Protein AF-A0A354FVE4-F1 (afdb_monomer_lite)

Sequence (111 aa):
MFHRWGSIIALLPITVIIFSGIVLQLKKVSSYVQPPTQSGSGTEPAIDFDRILEVARTVPEAEIETWEDVDRLDVRPGKGVVKVRCKNRYEVQIDAETAEILQVAFRRSDL

Secondary structure (DSSP, 8-state):
-HHHHHHHHHHHHHHHHHHHHHHHHHHHH-TTTSPPPPP-S-SS----HHHHHHHHHT-GGGT-SSGGGEEEEEEEGGGTEEEEEETTSEEEEEETTT--EEEEEE--TT-

Structure (mmCIF, N/CA/C/O backbone):
data_AF-A0A354FVE4-F1
#
_entry.id   AF-A0A354FVE4-F1
#
loop_
_atom_site.group_PDB
_atom_site.id
_atom_site.type_symbol
_atom_site.label_atom_id
_atom_site.label_alt_id
_atom_site.label_comp_id
_atom_site.label_asym_id
_atom_site.label_entity_id
_atom_site.label_seq_id
_atom_site.pdbx_PDB_ins_code
_atom_site.Cartn_x
_atom_site.Cartn_y
_atom_site.Cartn_z
_atom_site.occupancy
_atom_site.B_iso_or_equiv
_atom_site.auth_seq_id
_atom_site.auth_comp_id
_atom_site.auth_asym_id
_atom_site.auth_atom_id
_atom_site.pdbx_PDB_model_num
ATOM 1 N N . MET A 1 1 ? 35.153 -7.761 -42.226 1.00 61.59 1 MET A N 1
ATOM 2 C CA . MET A 1 1 ? 35.263 -6.497 -41.456 1.00 61.59 1 MET A CA 1
ATOM 3 C C . MET A 1 1 ? 33.892 -5.919 -41.089 1.00 61.59 1 MET A C 1
ATOM 5 O O . MET A 1 1 ? 33.680 -5.653 -39.915 1.00 61.59 1 MET A O 1
ATOM 9 N N . PHE A 1 2 ? 32.943 -5.835 -42.033 1.00 69.62 2 PHE A N 1
ATOM 10 C CA . PHE A 1 2 ? 31.561 -5.367 -41.807 1.00 69.62 2 PHE A CA 1
ATOM 11 C C . PHE A 1 2 ? 30.786 -6.103 -40.699 1.00 69.62 2 PHE A C 1
ATOM 13 O O . PHE A 1 2 ? 30.093 -5.458 -39.921 1.00 69.62 2 PHE A O 1
ATOM 20 N N . HIS A 1 3 ? 30.977 -7.421 -40.547 1.00 71.56 3 HIS A N 1
ATOM 21 C CA . HIS A 1 3 ? 30.387 -8.192 -39.442 1.00 71.56 3 HIS A CA 1
ATOM 22 C C . HIS A 1 3 ? 30.749 -7.611 -38.068 1.00 71.56 3 HIS A C 1
ATOM 24 O O . HIS A 1 3 ? 29.875 -7.482 -37.221 1.00 71.56 3 HIS A O 1
ATOM 30 N N . ARG A 1 4 ? 32.018 -7.261 -37.813 1.00 78.12 4 ARG A N 1
ATOM 31 C CA . ARG A 1 4 ? 32.455 -6.806 -36.479 1.00 78.12 4 ARG A CA 1
ATOM 32 C C . ARG A 1 4 ? 31.762 -5.507 -36.071 1.00 78.12 4 ARG A C 1
ATOM 34 O O . ARG A 1 4 ? 31.316 -5.379 -34.939 1.00 78.12 4 ARG A O 1
ATOM 41 N N . TRP A 1 5 ? 31.626 -4.584 -37.017 1.00 83.19 5 TRP A N 1
ATOM 42 C CA . TRP A 1 5 ? 30.950 -3.307 -36.805 1.00 83.19 5 TRP A CA 1
ATOM 43 C C . TRP A 1 5 ? 29.430 -3.470 -36.696 1.00 83.19 5 TRP A C 1
ATOM 45 O O . TRP A 1 5 ? 28.827 -2.882 -35.803 1.00 83.19 5 TRP A O 1
ATOM 55 N N . GLY A 1 6 ? 28.824 -4.338 -37.515 1.00 83.50 6 GLY A N 1
ATOM 56 C CA . GLY A 1 6 ? 27.405 -4.687 -37.395 1.00 83.50 6 GLY A CA 1
ATOM 57 C C . GLY A 1 6 ? 27.063 -5.319 -36.041 1.00 83.50 6 GLY A C 1
ATOM 58 O O . GLY A 1 6 ? 26.055 -4.967 -35.436 1.00 83.50 6 GLY A O 1
ATOM 59 N N . SER A 1 7 ? 27.940 -6.180 -35.512 1.00 84.38 7 SER A N 1
ATOM 60 C CA . SER A 1 7 ? 27.775 -6.772 -34.179 1.00 84.38 7 SER A CA 1
ATOM 61 C C . SER A 1 7 ? 27.847 -5.733 -33.059 1.00 84.38 7 SER A C 1
ATOM 63 O O . SER A 1 7 ? 27.052 -5.807 -32.131 1.00 84.38 7 SER A O 1
ATOM 65 N N . ILE A 1 8 ? 28.751 -4.749 -33.141 1.00 85.31 8 ILE A N 1
ATOM 66 C CA . ILE A 1 8 ? 28.859 -3.676 -32.135 1.00 85.31 8 ILE A CA 1
ATOM 67 C C . ILE A 1 8 ? 27.607 -2.787 -32.147 1.00 85.31 8 ILE A C 1
ATOM 69 O O . ILE A 1 8 ? 27.070 -2.469 -31.087 1.00 85.31 8 ILE A O 1
ATOM 73 N N . ILE A 1 9 ? 27.103 -2.438 -33.336 1.00 89.44 9 ILE A N 1
ATOM 74 C CA . ILE A 1 9 ? 25.875 -1.642 -33.488 1.00 89.44 9 ILE A CA 1
ATOM 75 C C . ILE A 1 9 ? 24.661 -2.395 -32.933 1.00 89.44 9 ILE A C 1
ATOM 77 O O . ILE A 1 9 ? 23.833 -1.786 -32.266 1.00 89.44 9 ILE A O 1
ATOM 81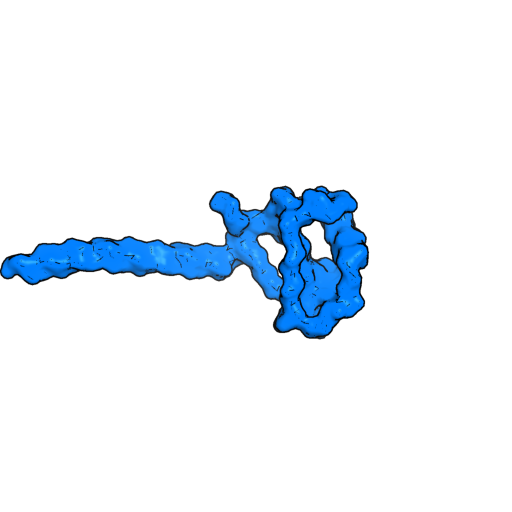 N N . ALA A 1 10 ? 24.567 -3.710 -33.157 1.00 88.69 10 ALA A N 1
ATOM 82 C CA . ALA A 1 10 ? 23.491 -4.537 -32.609 1.00 88.69 10 ALA A CA 1
ATOM 83 C C . ALA A 1 10 ? 23.615 -4.767 -31.089 1.00 88.69 10 ALA A C 1
ATOM 85 O O . ALA A 1 10 ? 22.604 -4.874 -30.398 1.00 88.69 10 ALA A O 1
ATOM 86 N N . LEU A 1 11 ? 24.837 -4.814 -30.548 1.00 93.06 11 LEU A N 1
ATOM 87 C CA . LEU A 1 11 ? 25.086 -5.026 -29.120 1.00 93.06 11 LEU A CA 1
ATOM 88 C C . LEU A 1 11 ? 24.625 -3.841 -28.266 1.00 93.06 11 LEU A C 1
ATOM 90 O O . LEU A 1 11 ? 24.133 -4.039 -27.156 1.00 93.06 11 LEU A O 1
ATOM 94 N N . LEU A 1 12 ? 24.767 -2.615 -28.768 1.00 92.31 12 LEU A N 1
ATOM 95 C CA . LEU A 1 12 ? 24.416 -1.400 -28.034 1.00 92.31 12 LEU A CA 1
ATOM 96 C C . LEU A 1 12 ? 22.935 -1.368 -27.586 1.00 92.31 12 LEU A C 1
ATOM 98 O O . LEU A 1 12 ? 22.705 -1.267 -26.379 1.00 92.31 12 LEU A O 1
ATOM 102 N N . PRO A 1 13 ? 21.921 -1.519 -28.466 1.00 94.31 13 PRO A N 1
ATOM 103 C CA . PRO A 1 13 ? 20.522 -1.522 -28.037 1.00 94.31 13 PRO A CA 1
ATOM 104 C C . PRO A 1 13 ? 20.193 -2.708 -27.120 1.00 94.31 13 PRO A C 1
ATOM 106 O O . PRO A 1 13 ? 19.470 -2.533 -26.143 1.00 94.31 13 PRO A O 1
ATOM 109 N N . ILE A 1 14 ? 20.770 -3.891 -27.368 1.00 95.00 14 ILE A N 1
ATOM 110 C CA . ILE A 1 14 ? 20.596 -5.066 -26.496 1.00 95.00 14 ILE A CA 1
ATOM 111 C C . ILE A 1 14 ? 21.103 -4.762 -25.083 1.00 95.00 14 ILE A C 1
ATOM 113 O O . ILE A 1 14 ? 20.439 -5.073 -24.097 1.00 95.00 14 ILE A O 1
ATOM 117 N N . THR A 1 15 ? 22.254 -4.104 -24.984 1.00 95.06 15 THR A N 1
ATOM 118 C CA . THR A 1 15 ? 22.866 -3.729 -23.710 1.00 95.06 15 THR A CA 1
ATOM 119 C C . THR A 1 15 ? 21.953 -2.778 -22.935 1.00 95.06 15 THR A C 1
ATOM 121 O O . THR A 1 15 ? 21.661 -3.028 -21.769 1.00 95.06 15 THR A O 1
ATOM 124 N N . VAL A 1 16 ? 21.414 -1.744 -23.589 1.00 95.44 16 VAL A N 1
ATOM 125 C CA . VAL A 1 16 ? 20.459 -0.807 -22.967 1.00 95.44 16 VAL A CA 1
ATOM 126 C C . VAL A 1 16 ? 19.209 -1.532 -22.458 1.00 95.44 16 VAL A C 1
ATOM 128 O O . VAL A 1 16 ? 18.773 -1.280 -21.333 1.00 95.44 16 VAL A O 1
ATOM 131 N N . ILE A 1 17 ? 18.652 -2.465 -23.236 1.00 96.12 17 ILE A N 1
ATOM 132 C CA . ILE A 1 17 ? 17.479 -3.258 -22.832 1.00 96.12 17 ILE A CA 1
ATOM 133 C C . ILE A 1 17 ? 17.798 -4.137 -21.615 1.00 96.12 17 ILE A C 1
ATOM 135 O O . ILE A 1 17 ? 17.016 -4.175 -20.668 1.00 96.12 17 ILE A O 1
ATOM 139 N N . ILE A 1 18 ? 18.952 -4.810 -21.593 1.00 95.75 18 ILE A N 1
ATOM 140 C CA . ILE A 1 18 ? 19.347 -5.668 -20.467 1.00 95.75 18 ILE A CA 1
ATOM 141 C C . ILE A 1 18 ? 19.543 -4.837 -19.198 1.00 95.75 18 ILE A C 1
ATOM 143 O O . ILE A 1 18 ? 18.961 -5.154 -18.161 1.00 95.75 18 ILE A O 1
ATOM 147 N N . PHE A 1 19 ? 20.323 -3.755 -19.270 1.00 95.50 19 PHE A N 1
ATOM 148 C CA . PHE A 1 19 ? 20.581 -2.910 -18.103 1.00 95.50 19 PHE A CA 1
ATOM 149 C C . PHE A 1 19 ? 19.299 -2.259 -17.579 1.00 95.50 19 PHE A C 1
ATOM 151 O O . PHE A 1 19 ? 19.048 -2.294 -16.375 1.00 95.50 19 PHE A O 1
ATOM 158 N N . SER A 1 20 ? 18.449 -1.729 -18.463 1.00 93.44 20 SER A N 1
ATOM 159 C CA . SER A 1 20 ? 17.152 -1.179 -18.051 1.00 93.44 20 SER A CA 1
ATOM 160 C C . SER A 1 20 ? 16.243 -2.251 -17.441 1.00 93.44 20 SER A C 1
ATOM 162 O O . SER A 1 20 ? 15.655 -2.015 -16.387 1.00 93.44 20 SER A O 1
ATOM 164 N N . GLY A 1 21 ? 16.189 -3.454 -18.020 1.00 92.06 21 GLY A N 1
ATOM 165 C CA . GLY A 1 21 ? 15.443 -4.587 -17.472 1.00 92.06 21 GLY A CA 1
ATOM 166 C C . GLY A 1 21 ? 15.900 -4.986 -16.065 1.00 92.06 21 GLY A C 1
ATOM 167 O O . GLY A 1 21 ? 15.064 -5.190 -15.184 1.00 92.06 21 GLY A O 1
ATOM 168 N N . ILE A 1 22 ? 17.214 -5.030 -15.821 1.00 91.81 22 ILE A N 1
ATOM 169 C CA . ILE A 1 22 ? 17.786 -5.316 -14.495 1.00 91.81 22 ILE A CA 1
ATOM 170 C C . ILE A 1 22 ? 17.374 -4.239 -13.486 1.00 91.81 22 ILE A C 1
ATOM 172 O O . ILE A 1 22 ? 16.877 -4.565 -12.408 1.00 91.81 22 ILE A O 1
ATOM 176 N N . VAL A 1 23 ? 17.522 -2.958 -13.838 1.00 88.62 23 VAL A N 1
ATOM 177 C CA . VAL A 1 23 ? 17.138 -1.840 -12.959 1.00 88.62 23 VAL A CA 1
ATOM 178 C C . VAL A 1 23 ? 15.644 -1.894 -12.619 1.00 88.62 23 VAL A C 1
ATOM 180 O O . VAL A 1 23 ? 15.263 -1.728 -11.458 1.00 88.62 23 VAL A O 1
ATOM 183 N N . LEU A 1 24 ? 14.788 -2.193 -13.600 1.00 86.50 24 LEU A N 1
ATOM 184 C CA . LEU A 1 24 ? 13.344 -2.322 -13.393 1.00 86.50 24 LEU A CA 1
ATOM 185 C C . LEU A 1 24 ? 12.980 -3.502 -12.480 1.00 86.50 24 LEU A C 1
ATOM 187 O O . LEU A 1 24 ? 12.089 -3.365 -11.639 1.00 86.50 24 LEU A O 1
ATOM 191 N N . GLN A 1 25 ? 13.671 -4.639 -12.599 1.00 85.69 25 GLN A N 1
ATOM 192 C CA . GLN A 1 25 ? 13.460 -5.791 -11.715 1.00 85.69 25 GLN A CA 1
ATOM 193 C C . GLN A 1 25 ? 13.869 -5.487 -10.270 1.00 85.69 25 GLN A C 1
ATOM 195 O O . GLN A 1 25 ? 13.133 -5.824 -9.343 1.00 85.69 25 GLN A O 1
ATOM 200 N N . LEU A 1 26 ? 14.989 -4.786 -10.068 1.00 83.06 26 LEU A N 1
ATOM 201 C CA . LEU A 1 26 ? 15.442 -4.372 -8.735 1.00 83.06 26 LEU A CA 1
ATOM 202 C C . LEU A 1 26 ? 14.473 -3.380 -8.077 1.00 83.06 26 LEU A C 1
ATOM 204 O O . LEU A 1 26 ? 14.217 -3.471 -6.876 1.00 83.06 26 LEU A O 1
ATOM 208 N N . LYS A 1 27 ? 13.868 -2.477 -8.860 1.00 76.00 27 LYS A N 1
ATOM 209 C CA . LYS A 1 27 ? 12.858 -1.533 -8.356 1.00 76.00 27 LYS A CA 1
ATOM 210 C C . LYS A 1 27 ? 11.637 -2.252 -7.763 1.00 76.00 27 LYS A C 1
ATOM 212 O O . LYS A 1 27 ? 11.109 -1.790 -6.756 1.00 76.00 27 LYS A O 1
ATOM 217 N N . LYS A 1 28 ? 11.207 -3.379 -8.348 1.00 67.69 28 LYS A N 1
ATOM 218 C CA . LYS A 1 28 ? 10.028 -4.143 -7.888 1.00 67.69 28 LYS A CA 1
ATOM 219 C C . LYS A 1 28 ? 10.227 -4.852 -6.549 1.00 67.69 28 LYS A C 1
ATOM 221 O O . LYS A 1 28 ? 9.265 -5.008 -5.808 1.00 67.69 28 LYS A O 1
ATOM 226 N N . VAL A 1 29 ? 11.443 -5.305 -6.251 1.00 73.19 29 VAL A N 1
ATOM 227 C CA . VAL A 1 29 ? 11.737 -6.067 -5.021 1.00 73.19 29 VAL A CA 1
ATOM 228 C C . VAL A 1 29 ? 12.166 -5.181 -3.853 1.00 73.19 29 VAL A C 1
ATOM 230 O O . VAL A 1 29 ? 12.315 -5.660 -2.732 1.00 73.19 29 VAL A O 1
ATOM 233 N N . SER A 1 30 ? 12.382 -3.887 -4.095 1.00 78.69 30 SER A N 1
ATOM 234 C CA . SER A 1 30 ? 12.841 -2.969 -3.062 1.00 78.69 30 SER A CA 1
ATOM 235 C C . SER A 1 30 ? 11.697 -2.567 -2.132 1.00 78.69 30 SER A C 1
ATOM 237 O O . SER A 1 30 ? 10.837 -1.771 -2.509 1.00 78.69 30 SER A O 1
ATOM 239 N N . SER A 1 31 ? 11.748 -3.042 -0.884 1.00 77.69 31 SER A N 1
ATOM 240 C CA . SER A 1 31 ? 10.837 -2.633 0.199 1.00 77.69 31 SER A CA 1
ATOM 241 C C . SER A 1 31 ? 10.891 -1.130 0.494 1.00 77.69 31 SER A C 1
ATOM 243 O O . SER A 1 31 ? 9.924 -0.552 0.980 1.00 77.69 31 SER A O 1
ATOM 245 N N . TYR A 1 32 ? 12.012 -0.480 0.162 1.00 77.31 32 TYR A N 1
ATOM 246 C CA . TYR A 1 32 ? 12.169 0.968 0.271 1.00 77.31 32 TYR A CA 1
ATOM 247 C C . TYR A 1 32 ? 11.318 1.734 -0.754 1.00 77.31 32 TYR A C 1
ATOM 249 O O . TYR A 1 32 ? 10.852 2.842 -0.469 1.00 77.31 32 TYR A O 1
ATOM 257 N N . VAL A 1 33 ? 11.130 1.154 -1.946 1.00 80.44 33 VAL A N 1
ATOM 258 C CA . VAL A 1 33 ? 10.357 1.751 -3.045 1.00 80.44 33 VAL A CA 1
ATOM 259 C C . VAL A 1 33 ? 8.886 1.352 -2.957 1.00 80.44 33 VAL A C 1
ATOM 261 O O . VAL A 1 33 ? 8.004 2.207 -3.077 1.00 80.44 33 VAL A O 1
ATOM 264 N N . GLN A 1 34 ? 8.622 0.062 -2.747 1.00 81.75 34 GLN A N 1
ATOM 265 C CA . GLN A 1 34 ? 7.284 -0.504 -2.676 1.00 81.75 34 GLN A CA 1
ATOM 266 C C . GLN A 1 34 ? 7.107 -1.296 -1.374 1.00 81.75 34 GLN A C 1
ATOM 268 O O . GLN A 1 34 ? 7.822 -2.277 -1.169 1.00 81.75 34 GLN A O 1
ATOM 273 N N . PRO A 1 35 ? 6.135 -0.926 -0.521 1.00 85.88 35 PRO A N 1
ATOM 274 C CA . PRO A 1 35 ? 5.838 -1.685 0.687 1.00 85.88 35 PRO A CA 1
ATOM 275 C C . PRO A 1 35 ? 5.504 -3.153 0.365 1.00 85.88 35 PRO A C 1
ATOM 277 O O . PRO A 1 35 ? 4.749 -3.413 -0.587 1.00 85.88 35 PRO A O 1
ATOM 280 N N . PRO A 1 36 ? 6.051 -4.126 1.119 1.00 88.94 36 PRO A N 1
ATOM 281 C CA . PRO A 1 36 ? 5.701 -5.531 0.940 1.00 88.94 36 PRO A CA 1
ATOM 282 C C . PRO A 1 36 ? 4.209 -5.735 1.214 1.00 88.94 36 PRO A C 1
ATOM 284 O O . PRO A 1 36 ? 3.617 -5.039 2.023 1.00 88.94 36 PRO A O 1
ATOM 287 N N . THR A 1 37 ? 3.564 -6.664 0.511 1.00 88.00 37 THR A N 1
ATOM 288 C CA . THR A 1 37 ? 2.151 -6.973 0.784 1.00 88.00 37 THR A CA 1
ATOM 289 C C . THR A 1 37 ? 2.068 -7.989 1.912 1.00 88.00 37 THR A C 1
ATOM 291 O O . THR A 1 37 ? 2.616 -9.083 1.766 1.00 88.00 37 THR A O 1
ATOM 294 N N . GLN A 1 38 ? 1.376 -7.639 2.992 1.00 91.31 38 GLN A N 1
ATOM 295 C CA . GLN A 1 38 ? 1.105 -8.548 4.099 1.00 91.31 38 GLN A CA 1
ATOM 296 C C . GLN A 1 38 ? 0.003 -9.544 3.717 1.00 91.31 38 GLN A C 1
ATOM 298 O O . GLN A 1 38 ? -0.757 -9.319 2.773 1.00 91.31 38 GLN A O 1
ATOM 303 N N . SER A 1 39 ? -0.034 -10.680 4.411 1.00 90.00 39 SER A N 1
ATOM 304 C CA . SER A 1 39 ? -1.111 -11.664 4.264 1.00 90.00 39 SER A CA 1
ATOM 305 C C . SER A 1 39 ? -2.046 -11.526 5.456 1.00 90.00 39 SER A C 1
ATOM 307 O O . SER A 1 39 ? -1.563 -11.501 6.587 1.00 90.00 39 SER A O 1
ATOM 309 N N . GLY A 1 40 ? -3.339 -11.396 5.182 1.00 86.56 40 GLY A N 1
ATOM 310 C CA . GLY A 1 40 ? -4.377 -11.417 6.199 1.00 86.56 40 GLY A CA 1
ATOM 311 C C . GLY A 1 40 ? -4.692 -12.831 6.680 1.00 86.56 40 GLY A C 1
ATOM 312 O O . GLY A 1 40 ? -4.114 -13.821 6.222 1.00 86.56 40 GLY A O 1
ATOM 313 N N . SER A 1 41 ? -5.622 -12.892 7.618 1.00 84.25 41 SER A N 1
ATOM 314 C CA . SER A 1 41 ? -6.123 -14.081 8.298 1.00 84.25 41 SER A CA 1
ATOM 315 C C . SER A 1 41 ? -6.962 -14.986 7.388 1.00 84.25 41 SER A C 1
ATOM 317 O O . SER A 1 41 ? -6.861 -16.210 7.496 1.00 84.25 41 SER A O 1
ATOM 319 N N . GLY A 1 42 ? -7.708 -14.402 6.446 1.00 83.31 42 GLY A N 1
ATOM 320 C CA . GLY A 1 42 ? -8.595 -15.120 5.531 1.00 83.31 42 GLY A CA 1
ATOM 321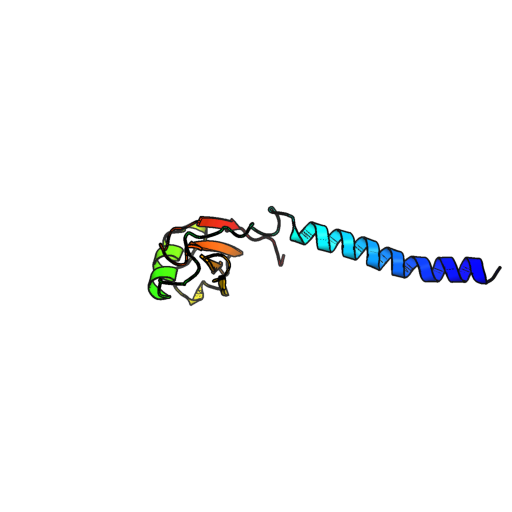 C C . GLY A 1 42 ? -8.399 -14.797 4.054 1.00 83.31 42 GLY A C 1
ATOM 322 O O . GLY A 1 42 ? -7.439 -14.156 3.640 1.00 83.31 42 GLY A O 1
ATOM 323 N N . THR A 1 43 ? -9.323 -15.277 3.223 1.00 78.00 43 THR A N 1
ATOM 324 C CA . THR A 1 43 ? -9.345 -14.989 1.770 1.00 78.00 43 THR A CA 1
ATOM 325 C C . THR A 1 43 ? -10.664 -14.401 1.288 1.00 78.00 43 THR A C 1
ATOM 327 O O . THR A 1 43 ? -10.741 -13.912 0.159 1.00 78.00 43 THR A O 1
ATOM 330 N N . GLU A 1 44 ? -11.681 -14.405 2.145 1.00 80.00 44 GLU A N 1
ATOM 331 C CA . GLU A 1 44 ? -12.990 -13.844 1.865 1.00 80.00 44 GLU A CA 1
ATOM 332 C C . GLU A 1 44 ? -13.088 -12.469 2.537 1.00 80.00 44 GLU A C 1
ATOM 33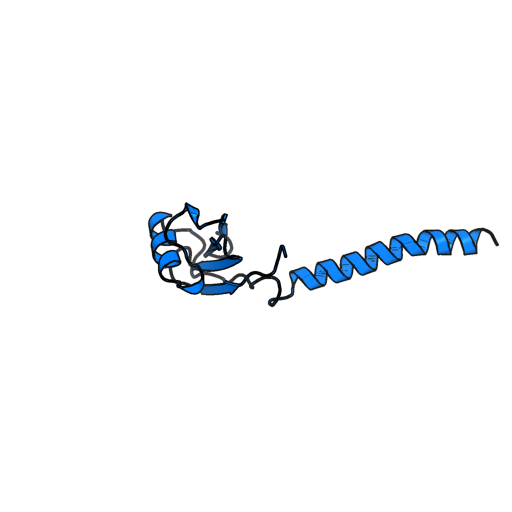4 O O . GLU A 1 44 ? -12.967 -12.380 3.758 1.00 80.00 44 GLU A O 1
ATOM 339 N N . PRO A 1 45 ? -13.241 -11.377 1.767 1.00 78.69 45 PRO A N 1
ATOM 340 C CA . PRO A 1 45 ? -13.463 -10.060 2.345 1.00 78.69 45 PRO A CA 1
ATOM 341 C C . PRO A 1 45 ? -14.798 -10.044 3.098 1.00 78.69 45 PRO A C 1
ATOM 343 O O . PRO A 1 45 ? -15.854 -10.145 2.476 1.00 78.69 45 PRO A O 1
ATOM 346 N N . ALA A 1 46 ? -14.743 -9.923 4.422 1.00 84.88 46 ALA A N 1
ATOM 347 C CA . ALA A 1 46 ? -15.915 -9.898 5.296 1.00 84.88 46 ALA A CA 1
ATOM 348 C C . ALA A 1 46 ? -16.268 -8.483 5.786 1.00 84.88 46 ALA A C 1
ATOM 350 O O . ALA A 1 46 ? -17.338 -8.283 6.359 1.00 84.88 46 ALA A O 1
ATOM 351 N N . ILE A 1 47 ? -15.384 -7.505 5.559 1.00 89.25 47 ILE A N 1
ATOM 352 C CA . ILE A 1 47 ? -15.563 -6.115 5.994 1.00 89.25 47 ILE A CA 1
ATOM 353 C C . ILE A 1 47 ? -16.121 -5.234 4.873 1.00 89.25 47 ILE A C 1
ATOM 355 O O . ILE A 1 47 ? -15.760 -5.370 3.701 1.00 89.25 47 ILE A O 1
ATOM 359 N N . ASP A 1 48 ? -16.993 -4.303 5.242 1.00 92.19 48 ASP A N 1
ATOM 360 C CA . ASP A 1 48 ? -17.572 -3.304 4.352 1.00 92.19 48 ASP A CA 1
ATOM 361 C C . ASP A 1 48 ? -16.651 -2.085 4.163 1.00 92.19 48 ASP A C 1
ATOM 363 O O . ASP A 1 48 ? -15.673 -1.872 4.888 1.00 92.19 48 ASP A O 1
ATOM 367 N N . PHE A 1 49 ? -16.956 -1.266 3.153 1.00 92.62 49 PHE A N 1
ATOM 368 C CA . PHE A 1 49 ? -16.154 -0.085 2.844 1.00 92.62 49 PHE A CA 1
ATOM 369 C C . PHE A 1 49 ? -16.185 0.962 3.960 1.00 92.62 49 PHE A C 1
ATOM 371 O O . PHE A 1 49 ? -15.146 1.571 4.219 1.00 92.62 49 PHE A O 1
ATOM 378 N N . ASP A 1 50 ? -17.304 1.142 4.664 1.00 93.75 50 ASP A N 1
ATOM 379 C CA . ASP A 1 50 ? -17.373 2.128 5.745 1.00 93.75 50 ASP A CA 1
ATOM 380 C C . ASP A 1 50 ? -16.440 1.728 6.892 1.00 93.75 50 ASP A C 1
ATOM 382 O O . ASP A 1 50 ? -15.672 2.562 7.380 1.00 93.75 50 ASP A O 1
ATOM 386 N N . ARG A 1 51 ? -16.398 0.433 7.234 1.00 94.62 51 ARG A N 1
ATOM 387 C CA . ARG A 1 51 ? -15.444 -0.098 8.215 1.00 94.62 51 ARG A CA 1
ATOM 388 C C . ARG A 1 51 ? -13.986 0.076 7.787 1.00 94.62 51 ARG A C 1
ATOM 390 O O . ARG A 1 51 ? -13.141 0.412 8.616 1.00 94.62 51 ARG A O 1
ATOM 397 N N . ILE A 1 52 ? -13.677 -0.116 6.503 1.00 94.88 52 ILE A N 1
ATOM 398 C CA . ILE A 1 52 ? -12.329 0.115 5.956 1.00 94.88 52 ILE A CA 1
ATOM 399 C C . ILE A 1 52 ? -11.918 1.579 6.129 1.00 94.88 52 ILE A C 1
ATOM 401 O O . ILE A 1 52 ? -10.801 1.848 6.574 1.00 94.88 52 ILE A O 1
ATOM 405 N N . LEU A 1 53 ? -12.802 2.522 5.790 1.00 95.38 53 LEU A N 1
ATOM 406 C CA . LEU A 1 53 ? -12.518 3.946 5.945 1.00 95.38 53 LEU A CA 1
ATOM 407 C C . LEU A 1 53 ? -12.345 4.309 7.421 1.00 95.38 53 LEU A C 1
ATOM 409 O O . LEU A 1 53 ? -11.393 5.003 7.760 1.00 95.38 53 LEU A O 1
ATOM 413 N N . GLU A 1 54 ? -13.222 3.820 8.298 1.00 96.31 54 GLU A N 1
ATOM 414 C CA . GLU A 1 54 ? -13.142 4.056 9.742 1.00 96.31 54 GLU A CA 1
ATOM 415 C C . GLU A 1 54 ? -11.772 3.656 10.302 1.00 96.31 54 GLU A C 1
ATOM 417 O O . GLU A 1 54 ? -11.129 4.458 10.976 1.00 96.31 54 GLU A O 1
ATOM 422 N N . VAL A 1 55 ? -11.292 2.455 9.964 1.00 95.81 55 VAL A N 1
ATOM 423 C CA . VAL A 1 55 ? -9.970 1.970 10.383 1.00 95.81 55 VAL A CA 1
ATOM 424 C C . VAL A 1 55 ? -8.845 2.775 9.732 1.00 95.81 55 VAL A C 1
ATOM 426 O O . VAL A 1 55 ? -7.874 3.131 10.393 1.00 95.81 55 VAL A O 1
ATOM 429 N N . ALA A 1 56 ? -8.953 3.116 8.449 1.00 95.12 56 ALA A N 1
ATOM 430 C CA . ALA A 1 56 ? -7.912 3.885 7.774 1.00 95.12 56 ALA A CA 1
ATOM 431 C C . ALA A 1 56 ? -7.755 5.303 8.364 1.00 95.12 56 ALA A C 1
ATOM 433 O O . ALA A 1 56 ? -6.636 5.804 8.461 1.00 95.12 56 ALA A O 1
ATOM 434 N N . ARG A 1 57 ? -8.850 5.916 8.839 1.00 96.00 57 ARG A N 1
ATOM 435 C CA . ARG A 1 57 ? -8.848 7.216 9.535 1.00 96.00 57 ARG A CA 1
ATOM 436 C C . ARG A 1 57 ? -8.133 7.188 10.885 1.00 96.00 57 ARG A C 1
ATOM 438 O O . ARG A 1 57 ? -7.730 8.240 11.373 1.00 96.00 57 ARG A O 1
ATOM 445 N N . THR A 1 58 ? -7.956 6.018 11.506 1.00 96.56 58 THR A N 1
ATOM 446 C CA . THR A 1 58 ? -7.205 5.927 12.769 1.00 96.56 58 THR A CA 1
ATOM 447 C C . THR A 1 58 ? -5.695 6.045 12.565 1.00 96.56 58 THR A C 1
ATOM 449 O O . THR A 1 58 ? -4.961 6.113 13.548 1.00 96.56 58 THR A O 1
ATOM 452 N N . VAL A 1 59 ? -5.216 6.041 11.315 1.00 96.00 59 VAL A N 1
ATOM 453 C CA . VAL A 1 59 ? -3.798 6.166 10.970 1.00 96.00 59 VAL A CA 1
ATOM 454 C C . VAL A 1 59 ? -3.457 7.642 10.730 1.00 96.00 59 VAL A C 1
ATOM 456 O O . VAL A 1 59 ? -3.819 8.182 9.682 1.00 96.00 59 VAL A O 1
ATOM 459 N N . PRO A 1 60 ? -2.747 8.314 11.655 1.00 92.75 60 PRO A N 1
ATOM 460 C CA . PRO A 1 60 ? -2.477 9.744 11.535 1.00 92.75 60 PRO A CA 1
ATOM 461 C C . PRO A 1 60 ? -1.594 10.081 10.328 1.00 92.75 60 PRO A C 1
ATOM 463 O O . PRO A 1 60 ? -1.787 11.118 9.705 1.00 92.75 60 PRO A O 1
ATOM 466 N N . GLU A 1 61 ? -0.664 9.204 9.947 1.00 92.25 61 GLU A N 1
ATOM 467 C CA . GLU A 1 61 ? 0.231 9.422 8.805 1.00 92.25 61 GLU A CA 1
ATOM 468 C C . GLU A 1 61 ? -0.492 9.368 7.454 1.00 92.25 61 GLU A C 1
ATOM 470 O O . GLU A 1 61 ? -0.002 9.901 6.459 1.00 92.25 61 GLU A O 1
ATOM 475 N N . ALA A 1 62 ? -1.648 8.707 7.400 1.00 92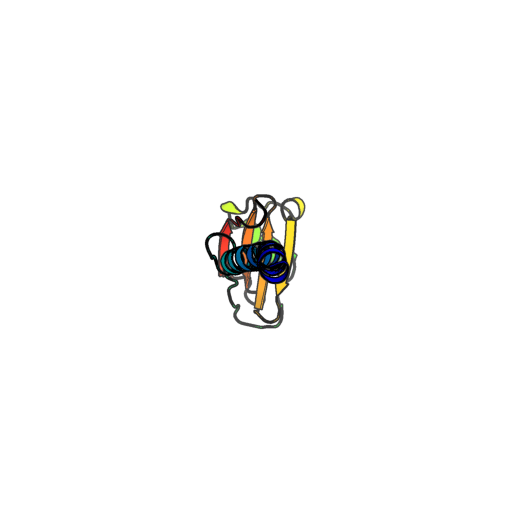.25 62 ALA A N 1
ATOM 476 C CA . ALA A 1 62 ? -2.444 8.575 6.189 1.00 92.25 62 ALA A CA 1
ATOM 477 C C . ALA A 1 62 ? -3.248 9.849 5.873 1.00 92.25 62 ALA A C 1
ATOM 479 O O . ALA A 1 62 ? -3.616 10.042 4.717 1.00 92.25 62 ALA A O 1
ATOM 480 N N . GLU A 1 63 ? -3.478 10.710 6.876 1.00 94.56 63 GLU A N 1
ATOM 481 C CA . GLU A 1 63 ? -4.224 11.976 6.763 1.00 94.56 63 GLU A CA 1
ATOM 482 C C . GLU A 1 63 ? -5.578 11.814 6.045 1.00 94.56 63 GLU A C 1
ATOM 484 O O . GLU A 1 63 ? -5.998 12.664 5.266 1.00 94.56 63 GLU A O 1
ATOM 489 N N . ILE A 1 64 ? -6.256 10.687 6.285 1.00 94.75 64 ILE A N 1
ATOM 490 C CA . ILE A 1 64 ? -7.563 10.395 5.697 1.00 94.75 64 ILE A CA 1
ATOM 491 C C . ILE A 1 64 ? -8.648 10.942 6.620 1.00 94.75 64 ILE A C 1
ATOM 493 O O . ILE A 1 64 ? -8.739 10.534 7.779 1.00 94.75 64 ILE A O 1
ATOM 497 N N . GLU A 1 65 ? -9.530 11.787 6.094 1.00 94.25 65 GLU A N 1
ATOM 498 C CA . GLU A 1 65 ? -10.787 12.146 6.753 1.00 94.25 65 GLU A CA 1
ATOM 499 C C . GLU A 1 65 ? -11.982 11.533 6.027 1.00 94.25 65 GLU A C 1
ATOM 501 O O . GLU A 1 65 ? -12.932 11.066 6.664 1.00 94.25 65 GLU A O 1
ATOM 506 N N . THR A 1 66 ? -11.922 11.497 4.695 1.00 94.94 66 THR A N 1
ATOM 507 C CA . THR A 1 66 ? -12.994 11.001 3.832 1.00 94.94 66 THR A CA 1
ATOM 508 C C . THR A 1 66 ? -12.447 10.185 2.659 1.00 94.94 66 THR A C 1
ATOM 510 O O . THR A 1 66 ? -11.241 10.105 2.426 1.00 94.94 66 THR A O 1
ATOM 513 N N . TRP A 1 67 ? -13.344 9.599 1.861 1.00 95.69 67 TRP A N 1
ATOM 514 C CA . TRP A 1 67 ? -12.969 8.946 0.603 1.00 95.69 67 TRP A CA 1
ATOM 515 C C . TRP A 1 67 ? -12.286 9.881 -0.399 1.00 95.69 67 TRP A C 1
ATOM 517 O O . TRP A 1 67 ? -11.581 9.398 -1.281 1.00 95.69 67 TRP A O 1
ATOM 527 N N . GLU A 1 68 ? -12.452 11.201 -0.271 1.00 95.75 68 GLU A N 1
ATOM 528 C CA . GLU A 1 68 ? -11.760 12.156 -1.134 1.00 95.75 68 GLU A CA 1
ATOM 529 C C . GLU A 1 68 ? -10.243 12.140 -0.917 1.00 95.75 68 GLU A C 1
ATOM 531 O O . GLU A 1 68 ? -9.505 12.488 -1.835 1.00 95.75 68 GLU A O 1
ATOM 536 N N . ASP A 1 69 ? -9.758 11.683 0.236 1.00 95.75 69 ASP A N 1
ATOM 537 C CA . ASP A 1 69 ? -8.326 11.609 0.553 1.00 95.75 69 ASP A CA 1
ATOM 538 C C . ASP A 1 69 ? -7.683 10.301 0.057 1.00 95.75 69 ASP A C 1
ATOM 540 O O . ASP A 1 69 ? -6.456 10.143 0.047 1.00 95.75 69 ASP A O 1
ATOM 544 N N . VAL A 1 70 ? -8.509 9.366 -0.420 1.00 96.00 70 VAL A N 1
ATOM 545 C CA . VAL A 1 70 ? -8.101 8.064 -0.947 1.00 96.00 70 VAL A CA 1
ATOM 546 C C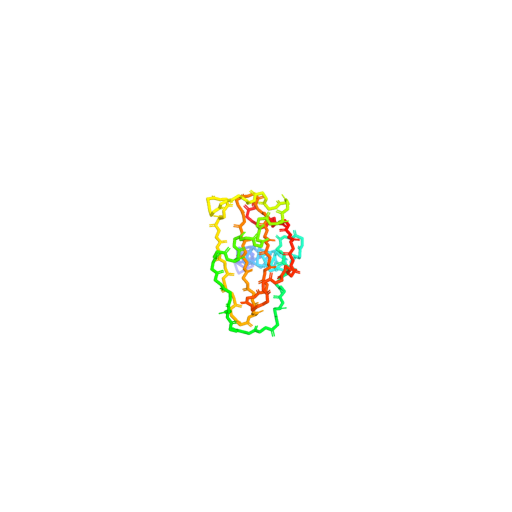 . VAL A 1 70 ? -7.882 8.169 -2.460 1.00 96.00 70 VAL A C 1
ATOM 548 O O . VAL A 1 70 ? -8.781 8.518 -3.217 1.00 96.00 70 VAL A O 1
ATOM 551 N N . ASP A 1 71 ? -6.673 7.842 -2.924 1.00 94.75 71 ASP A N 1
ATOM 552 C CA . ASP A 1 71 ? -6.356 7.731 -4.358 1.00 94.75 71 ASP A CA 1
ATOM 553 C C . ASP A 1 71 ? -6.999 6.478 -4.960 1.00 94.75 71 ASP A C 1
ATOM 555 O O . ASP A 1 71 ? -7.601 6.520 -6.032 1.00 94.75 71 ASP A O 1
ATOM 559 N N . ARG A 1 72 ? -6.858 5.337 -4.274 1.00 93.56 72 ARG A N 1
ATOM 560 C CA . ARG A 1 72 ? -7.488 4.079 -4.688 1.00 93.56 72 ARG A CA 1
ATOM 561 C C . ARG A 1 72 ? -7.567 3.058 -3.565 1.00 93.56 72 ARG A C 1
ATOM 563 O O . ARG A 1 72 ? -6.727 3.031 -2.665 1.00 93.56 72 ARG A O 1
ATOM 570 N N . LEU A 1 73 ? -8.503 2.134 -3.738 1.00 94.56 73 LEU A N 1
ATOM 571 C CA . LEU A 1 73 ? -8.644 0.924 -2.942 1.00 94.56 73 LEU A CA 1
ATOM 572 C C . LEU A 1 73 ? -8.244 -0.300 -3.784 1.00 94.56 73 LEU A C 1
ATOM 574 O O . LEU A 1 73 ? -8.769 -0.498 -4.877 1.00 94.56 73 LEU A O 1
ATOM 578 N N . ASP A 1 74 ? -7.296 -1.105 -3.305 1.00 93.62 74 ASP A N 1
ATOM 579 C CA . ASP A 1 74 ? -6.823 -2.334 -3.968 1.00 93.62 74 ASP A CA 1
ATOM 580 C C . ASP A 1 74 ? -7.141 -3.537 -3.069 1.00 93.62 74 ASP A C 1
ATOM 582 O O . ASP A 1 74 ? -6.467 -3.778 -2.066 1.00 93.62 74 ASP A O 1
ATOM 586 N N . VAL A 1 75 ? -8.213 -4.258 -3.409 1.00 92.88 75 VAL A N 1
ATOM 587 C CA . VAL A 1 75 ? -8.669 -5.458 -2.694 1.00 92.88 75 VAL A CA 1
ATOM 588 C C . VAL A 1 75 ? -7.959 -6.678 -3.265 1.00 92.88 75 VAL A C 1
ATOM 590 O O . VAL A 1 75 ? -8.022 -6.945 -4.466 1.00 92.88 75 VAL A O 1
ATOM 593 N N . ARG A 1 76 ? -7.308 -7.458 -2.399 1.00 92.19 76 ARG A N 1
ATOM 594 C CA . ARG A 1 76 ? -6.557 -8.658 -2.781 1.00 92.19 76 ARG A CA 1
ATOM 595 C C . ARG A 1 76 ? -7.081 -9.883 -2.031 1.00 92.19 76 ARG A C 1
ATOM 597 O O . ARG A 1 76 ? -6.452 -10.300 -1.058 1.00 92.19 76 ARG A O 1
ATOM 604 N N . PRO A 1 77 ? -8.166 -10.519 -2.513 1.00 90.25 77 PRO A N 1
ATOM 605 C CA . PRO A 1 77 ? -8.766 -11.684 -1.855 1.00 90.25 77 PRO A CA 1
ATOM 606 C C . PRO A 1 77 ? -7.773 -12.836 -1.680 1.00 90.25 77 PRO A C 1
ATOM 608 O O . PRO A 1 77 ? -7.633 -13.383 -0.596 1.00 90.25 77 PRO A O 1
ATOM 611 N N . GLY A 1 78 ? -6.952 -13.116 -2.701 1.00 89.75 78 GLY A N 1
ATOM 612 C CA . GLY A 1 78 ? -5.914 -14.155 -2.622 1.00 89.75 78 GLY A CA 1
ATOM 613 C C . GLY A 1 78 ? -4.813 -13.907 -1.576 1.00 89.75 78 GLY A C 1
ATOM 614 O O . GLY A 1 78 ? -3.938 -14.753 -1.406 1.00 89.75 78 GLY A O 1
ATOM 615 N N . LYS A 1 79 ? -4.812 -12.745 -0.912 1.00 90.81 79 LYS A N 1
ATOM 616 C CA . LYS A 1 79 ? -3.920 -12.390 0.198 1.00 90.81 79 LYS A CA 1
ATOM 617 C C . LYS A 1 79 ? -4.672 -11.953 1.460 1.00 90.81 79 LYS A C 1
ATOM 619 O O . LYS A 1 79 ? -4.001 -11.612 2.425 1.00 90.81 79 LYS A O 1
ATOM 624 N N . GLY A 1 80 ? -6.005 -11.924 1.453 1.00 93.56 80 GLY A N 1
ATOM 625 C CA . GLY A 1 80 ? -6.791 -11.486 2.609 1.00 93.56 80 GLY A CA 1
ATOM 626 C C . GLY A 1 80 ? -6.597 -10.029 3.002 1.00 93.56 80 GLY A C 1
ATOM 627 O O . GLY A 1 80 ? -6.731 -9.702 4.172 1.00 93.56 80 GLY A O 1
ATOM 628 N N . VAL A 1 81 ? -6.204 -9.157 2.070 1.00 95.19 81 VAL A N 1
ATOM 629 C CA . VAL A 1 81 ? -5.797 -7.785 2.406 1.00 95.19 81 VAL A CA 1
ATOM 630 C C . VAL 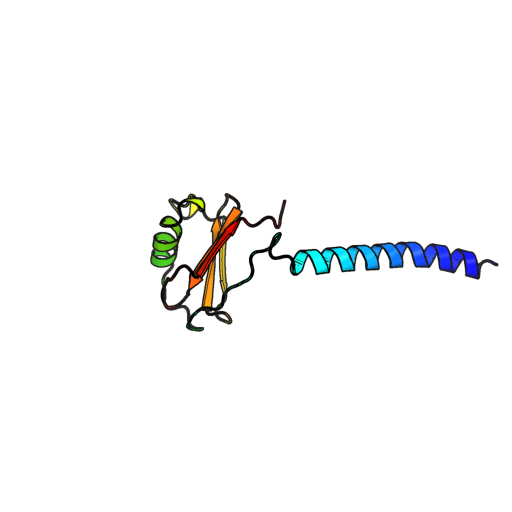A 1 81 ? -6.471 -6.763 1.507 1.00 95.19 81 VAL A C 1
ATOM 632 O O . VAL A 1 81 ? -6.584 -6.946 0.292 1.00 95.19 81 VAL A O 1
ATOM 635 N N . VAL A 1 82 ? -6.872 -5.654 2.112 1.00 95.75 82 VAL A N 1
ATOM 636 C CA . VAL A 1 82 ? -7.328 -4.442 1.445 1.00 95.75 82 VAL A CA 1
ATOM 637 C C . VAL A 1 82 ? -6.256 -3.376 1.614 1.00 95.75 82 VAL A C 1
ATOM 639 O O . VAL A 1 82 ? -5.835 -3.066 2.724 1.00 95.75 82 VAL A O 1
ATOM 642 N N . LYS A 1 83 ? -5.793 -2.807 0.503 1.00 95.81 83 LYS A N 1
ATOM 643 C CA . LYS A 1 83 ? -4.828 -1.708 0.510 1.00 95.81 83 LYS A CA 1
ATOM 644 C C . LYS A 1 83 ? -5.540 -0.395 0.238 1.00 95.81 83 LYS A C 1
ATOM 646 O O . LYS A 1 83 ? -6.034 -0.180 -0.870 1.00 95.81 83 LYS A O 1
ATOM 651 N N . VAL A 1 84 ? -5.531 0.491 1.220 1.00 96.44 84 VAL A N 1
ATOM 652 C CA . VAL A 1 84 ? -5.987 1.873 1.092 1.00 96.44 84 VAL A CA 1
ATOM 653 C C . VAL A 1 84 ? -4.780 2.723 0.715 1.00 96.44 84 VAL A C 1
ATOM 655 O O . VAL A 1 84 ? -3.827 2.830 1.488 1.00 96.44 84 VAL A O 1
ATOM 658 N N . ARG A 1 85 ? -4.775 3.294 -0.494 1.00 95.06 85 ARG A N 1
ATOM 659 C CA . ARG A 1 85 ? -3.732 4.242 -0.907 1.00 95.06 85 ARG A CA 1
ATOM 660 C C . ARG A 1 85 ? -4.259 5.656 -0.794 1.00 95.06 85 ARG A C 1
ATOM 662 O O . ARG A 1 85 ? -5.276 5.987 -1.396 1.00 95.06 85 ARG A O 1
ATOM 669 N N . CYS A 1 86 ? -3.516 6.482 -0.083 1.00 94.56 86 CYS A N 1
ATOM 670 C CA . CYS A 1 86 ? -3.865 7.861 0.211 1.00 94.56 86 CYS A CA 1
ATOM 671 C C . CYS A 1 86 ? -3.214 8.789 -0.819 1.00 94.56 86 CYS A C 1
ATOM 673 O O . CYS A 1 86 ? -2.144 8.483 -1.360 1.00 94.56 86 CYS A O 1
ATOM 675 N N . LYS A 1 87 ? -3.807 9.961 -1.053 1.00 94.69 87 LYS A N 1
ATOM 676 C CA . LYS A 1 87 ? -3.233 10.993 -1.933 1.00 94.69 87 LYS A CA 1
ATOM 677 C C . LYS A 1 87 ? -1.872 11.500 -1.446 1.00 94.69 87 LYS A C 1
ATOM 679 O O . LYS A 1 87 ? -1.016 11.841 -2.261 1.00 94.69 87 LYS A O 1
ATOM 684 N N . ASN A 1 88 ? -1.626 11.471 -0.135 1.00 93.19 88 ASN A N 1
ATOM 685 C CA . ASN A 1 88 ? -0.335 11.822 0.464 1.00 93.19 88 ASN A CA 1
ATOM 686 C C . ASN A 1 88 ? 0.750 10.725 0.301 1.00 93.19 88 ASN A C 1
ATOM 688 O O . ASN A 1 88 ? 1.873 10.880 0.785 1.00 93.19 88 ASN A O 1
ATOM 692 N N . ARG A 1 89 ? 0.445 9.649 -0.445 1.00 91.75 89 ARG A N 1
ATOM 693 C CA . ARG A 1 89 ? 1.313 8.502 -0.779 1.00 91.75 89 ARG A CA 1
ATOM 694 C C . ARG A 1 89 ? 1.579 7.521 0.360 1.00 91.75 89 ARG A C 1
ATOM 696 O O . ARG A 1 89 ? 2.431 6.641 0.211 1.00 91.75 89 ARG A O 1
ATOM 703 N N . TYR A 1 90 ? 0.841 7.601 1.459 1.00 94.94 90 TYR A N 1
ATOM 704 C CA . TYR A 1 90 ? 0.788 6.496 2.409 1.00 94.94 90 TYR A CA 1
ATOM 705 C C . TYR A 1 90 ? -0.096 5.359 1.890 1.00 94.94 90 TYR A C 1
ATOM 707 O O . TYR A 1 90 ? -1.111 5.566 1.225 1.00 94.94 90 TYR A O 1
ATOM 715 N N . GLU A 1 91 ? 0.322 4.132 2.181 1.00 95.38 91 GLU A N 1
ATOM 716 C CA . GLU A 1 91 ? -0.455 2.918 1.973 1.00 95.38 91 GLU A CA 1
ATOM 717 C C . GLU A 1 91 ? -0.747 2.297 3.340 1.00 95.38 91 GLU A C 1
ATOM 719 O O . GLU A 1 91 ? 0.179 2.003 4.103 1.00 95.38 91 GLU A O 1
ATOM 724 N N . VAL A 1 92 ? -2.031 2.089 3.624 1.00 96.62 92 VAL A N 1
ATOM 725 C CA . VAL A 1 92 ? -2.515 1.349 4.790 1.00 96.62 92 VAL A CA 1
ATOM 726 C C . VAL A 1 92 ? -3.023 -0.001 4.298 1.00 96.62 92 VAL A C 1
ATOM 728 O O . VAL A 1 92 ? -3.892 -0.073 3.430 1.00 96.62 92 VAL A O 1
ATOM 731 N N . GLN A 1 93 ? -2.449 -1.082 4.812 1.00 96.56 93 GLN A N 1
ATOM 732 C CA . GLN A 1 93 ? -2.880 -2.446 4.532 1.00 96.56 93 GLN A CA 1
ATOM 733 C C . GLN A 1 93 ? -3.719 -2.945 5.700 1.00 96.56 93 GLN A C 1
ATOM 735 O O . GLN A 1 93 ? -3.243 -2.970 6.834 1.00 96.56 93 GLN A O 1
ATOM 740 N N . ILE A 1 94 ? -4.949 -3.341 5.403 1.00 96.31 94 ILE A N 1
ATOM 741 C CA . ILE A 1 94 ? -5.956 -3.760 6.372 1.00 96.31 94 ILE A CA 1
ATOM 742 C C . ILE A 1 94 ? -6.343 -5.202 6.059 1.00 96.31 94 ILE A C 1
ATOM 744 O O . ILE A 1 94 ? -6.512 -5.564 4.892 1.00 96.31 94 ILE A O 1
ATOM 748 N N . ASP A 1 95 ? -6.459 -6.030 7.088 1.00 95.19 95 ASP A N 1
ATOM 749 C CA . ASP A 1 95 ? -6.983 -7.385 6.978 1.00 95.19 95 ASP A CA 1
ATOM 750 C C . ASP A 1 95 ? -8.442 -7.350 6.504 1.00 95.19 95 ASP A C 1
ATOM 752 O O . ASP A 1 95 ? -9.271 -6.639 7.071 1.00 95.19 95 ASP A O 1
ATOM 756 N N . ALA A 1 96 ? -8.749 -8.097 5.446 1.00 92.56 96 ALA A N 1
ATOM 757 C CA . ALA A 1 96 ? -10.058 -8.076 4.800 1.00 92.56 96 ALA A CA 1
ATOM 758 C C . ALA A 1 96 ? -11.163 -8.790 5.606 1.00 92.56 96 ALA A C 1
ATOM 760 O O . ALA A 1 96 ? -12.330 -8.688 5.233 1.00 92.56 96 ALA A O 1
ATOM 761 N N . GLU A 1 97 ? -10.819 -9.509 6.675 1.00 92.31 97 GLU A N 1
ATOM 762 C CA . GLU A 1 97 ? -11.748 -10.239 7.541 1.00 92.31 97 GLU A CA 1
ATOM 763 C C . GLU A 1 97 ? -11.852 -9.594 8.930 1.00 92.31 97 GLU A C 1
ATOM 765 O O . GLU A 1 97 ? -12.955 -9.355 9.417 1.00 92.31 97 GLU A O 1
ATOM 770 N N . THR A 1 98 ? -10.720 -9.254 9.556 1.00 92.25 98 THR A N 1
ATOM 771 C CA . THR A 1 98 ? -10.688 -8.750 10.945 1.00 92.25 98 THR A CA 1
ATOM 772 C C . THR A 1 98 ? -10.695 -7.227 11.062 1.00 92.25 98 THR A C 1
ATOM 774 O O . THR A 1 98 ? -10.896 -6.696 12.156 1.00 92.25 98 THR A O 1
ATOM 777 N N . ALA A 1 99 ? -10.479 -6.511 9.955 1.00 93.31 99 ALA A N 1
ATOM 778 C CA . ALA A 1 99 ? -10.233 -5.068 9.930 1.00 93.31 99 ALA A CA 1
ATOM 779 C C . ALA A 1 99 ? -8.974 -4.625 10.709 1.00 93.31 99 ALA A C 1
ATOM 781 O O . ALA A 1 99 ? -8.833 -3.447 11.039 1.00 93.31 99 ALA A O 1
ATOM 782 N N . GLU A 1 100 ? -8.045 -5.536 11.013 1.00 93.94 100 GLU A N 1
ATOM 783 C CA . GLU A 1 100 ? -6.783 -5.184 11.666 1.00 93.94 100 GLU A CA 1
ATOM 784 C C . GLU A 1 100 ? -5.828 -4.471 10.703 1.00 93.94 100 GLU A C 1
ATOM 786 O O . GLU A 1 100 ? -5.699 -4.832 9.531 1.00 93.94 100 GLU A O 1
ATOM 791 N N . ILE A 1 101 ? -5.105 -3.468 11.203 1.00 96.06 101 ILE A N 1
ATOM 792 C CA . ILE A 1 101 ? -4.062 -2.790 10.429 1.00 96.06 101 ILE A CA 1
ATOM 793 C C . ILE A 1 101 ? -2.823 -3.685 10.407 1.00 96.06 101 ILE A C 1
ATOM 795 O O . ILE A 1 101 ? -2.123 -3.834 11.406 1.00 96.06 101 ILE A O 1
ATOM 799 N N . LEU A 1 102 ? -2.528 -4.250 9.240 1.00 95.00 102 LEU A N 1
ATOM 800 C CA . LEU A 1 102 ? -1.378 -5.126 9.029 1.00 95.00 102 LEU A CA 1
ATOM 801 C C . LEU A 1 102 ? -0.094 -4.334 8.771 1.00 95.00 102 LEU A C 1
ATOM 803 O O . LEU A 1 102 ? 0.999 -4.780 9.124 1.00 95.00 102 LEU A O 1
ATOM 807 N N . GLN A 1 103 ? -0.205 -3.184 8.100 1.00 94.88 103 GLN A N 1
ATOM 808 C CA . GLN A 1 103 ? 0.941 -2.336 7.784 1.00 94.88 103 GLN A CA 1
ATOM 809 C C . GLN A 1 103 ? 0.527 -0.907 7.439 1.00 94.88 103 GLN A C 1
ATOM 811 O O . GLN A 1 103 ? -0.433 -0.693 6.706 1.00 94.88 103 GLN A O 1
ATOM 816 N N . VAL A 1 104 ? 1.339 0.057 7.870 1.00 95.25 104 VAL A N 1
ATOM 817 C CA . VAL A 1 104 ? 1.314 1.446 7.398 1.00 95.25 104 VAL A CA 1
ATOM 818 C C . VAL A 1 104 ? 2.688 1.771 6.831 1.00 95.25 104 VAL A C 1
ATOM 820 O O . VAL A 1 104 ? 3.702 1.541 7.492 1.00 95.25 104 VAL A O 1
ATOM 823 N N . ALA A 1 105 ? 2.752 2.260 5.595 1.00 93.56 105 ALA A N 1
ATOM 824 C CA . ALA A 1 105 ? 4.029 2.590 4.975 1.00 93.56 105 ALA A CA 1
ATOM 825 C C . ALA A 1 105 ? 3.919 3.698 3.929 1.00 93.56 105 ALA A C 1
ATOM 827 O O . ALA A 1 105 ? 2.983 3.748 3.132 1.00 93.56 105 ALA A O 1
ATOM 828 N N . PHE A 1 106 ? 4.949 4.541 3.871 1.00 91.44 106 PHE A N 1
ATOM 829 C CA . PHE A 1 106 ? 5.108 5.514 2.800 1.00 91.44 106 PHE A CA 1
ATOM 830 C C . PHE A 1 106 ? 5.553 4.827 1.504 1.00 91.44 106 PHE A C 1
ATOM 832 O O . PHE A 1 106 ? 6.561 4.112 1.470 1.00 91.44 106 PHE A O 1
ATOM 839 N N . ARG A 1 107 ? 4.833 5.078 0.412 1.00 85.69 107 ARG A N 1
ATOM 840 C CA . ARG A 1 107 ? 5.106 4.501 -0.903 1.00 85.69 107 ARG A CA 1
ATOM 841 C C . ARG A 1 107 ? 5.882 5.501 -1.763 1.00 85.69 107 ARG A C 1
ATOM 843 O O . ARG A 1 107 ? 5.389 6.570 -2.102 1.00 85.69 107 ARG A O 1
ATOM 850 N N . ARG A 1 108 ? 7.105 5.125 -2.153 1.00 84.81 108 ARG A N 1
ATOM 851 C CA . ARG A 1 108 ? 7.991 5.934 -3.022 1.00 84.81 108 ARG A CA 1
ATOM 852 C C . ARG A 1 108 ? 7.891 5.571 -4.500 1.00 84.81 108 ARG A C 1
ATOM 854 O O . ARG A 1 108 ? 8.467 6.246 -5.348 1.00 84.81 108 ARG A O 1
ATOM 861 N N . SER A 1 109 ? 7.201 4.477 -4.816 1.00 70.19 109 SER A N 1
ATOM 862 C CA . SER A 1 109 ? 6.815 4.162 -6.188 1.00 70.19 109 SER A CA 1
ATOM 863 C C . SER A 1 109 ? 5.973 5.308 -6.741 1.00 70.19 109 SER A C 1
ATOM 865 O O . SER A 1 109 ? 5.025 5.727 -6.086 1.00 70.19 109 SER A O 1
ATOM 867 N N . ASP A 1 110 ? 6.300 5.743 -7.957 1.00 65.06 110 ASP A N 1
ATOM 868 C CA . ASP A 1 110 ? 5.634 6.818 -8.713 1.00 65.06 110 ASP A CA 1
ATOM 869 C C . ASP A 1 110 ? 6.090 8.250 -8.357 1.00 65.06 110 ASP A C 1
ATOM 871 O O . ASP A 1 110 ? 5.427 9.212 -8.737 1.00 65.06 110 ASP A O 1
ATOM 875 N N . LEU A 1 111 ? 7.233 8.387 -7.664 1.00 60.94 111 LEU A N 1
ATOM 876 C CA . LEU A 1 111 ? 8.078 9.592 -7.737 1.00 60.94 111 LEU A CA 1
ATOM 877 C C . LEU A 1 111 ? 8.578 9.852 -9.165 1.00 60.94 111 LEU A C 1
ATOM 879 O O . LEU A 1 111 ? 8.851 8.853 -9.879 1.00 60.94 111 LEU A O 1
#

pLDDT: mean 89.37, std 8.14, range [60.94, 96.62]

Radius of gyration: 20.62 Å; chains: 1; bounding box: 53×27×55 Å

Foldseek 3Di:
DVVVVVVVVVVVVVVVVVVVVVVVVVLVPDCVAAPDAAAAPALDQPDDPVLLLVLCVVDVQLVRPDCVQFPDWDDGSVRQWIWTAGPQQWIFIARRRPRDTPDIDHHNHPD